Protein AF-A0A953YCZ2-F1 (afdb_monomer)

Solvent-accessible surface area (backbone atoms only — not comparable to full-atom values): 7985 Å² total; per-residue (Å²): 141,80,84,88,80,95,77,84,86,88,83,88,76,92,75,89,77,90,73,93,75,92,75,88,74,80,72,78,83,75,74,78,73,77,71,73,74,69,68,59,63,61,57,46,38,33,50,51,10,48,51,51,43,42,73,76,44,34,79,34,24,12,60,51,89,88,40,80,68,26,74,29,91,86,38,66,21,43,59,59,45,41,76,76,47,52,42,79,74,45,46,61,46,35,56,77,38,32,69,86,82,53,92,90,50,72,76,43,85,46,53,70,71,54,36,52,20,37,38,52,28,46,55,72,50,104

Foldseek 3Di:
DDDDDDDDDDDDDDDDDDDDDDDDPPPPPPPPPPPPPPPPVLVVLLVLLLVLCCVQPQCFEQADLVDQAGPNNPHGHLLVVCVVAPLVNCLVCQQVWPPPDDPVRDTDHDDNSNSSSNSSNSVVSD

pLDDT: mean 77.59, std 20.48, range [34.69, 98.12]

Nearest PDB structures (foldseek):
  1gdv-assembly1_A  TM=6.353E-01  e=3.701E-02  Pyropia yezoensis
  6tsy-assembly4_D  TM=5.700E-01  e=2.604E-01  Thermosynechococcus vestitus BP-1

Structure (mmCIF, N/CA/C/O backbone):
data_AF-A0A953YCZ2-F1
#
_entry.id   AF-A0A953YCZ2-F1
#
loop_
_atom_site.group_PDB
_atom_site.id
_atom_site.type_symbol
_atom_site.label_atom_id
_atom_site.label_alt_id
_atom_site.label_comp_id
_atom_site.label_asym_id
_atom_site.label_entity_id
_atom_site.label_seq_id
_atom_site.pdbx_PDB_ins_code
_atom_site.Cartn_x
_atom_site.Cartn_y
_atom_site.Cartn_z
_atom_site.occupancy
_atom_site.B_iso_or_equiv
_atom_site.auth_seq_id
_atom_site.auth_comp_id
_atom_site.auth_asym_id
_atom_site.auth_atom_id
_atom_site.pdbx_PDB_model_num
ATOM 1 N N . MET A 1 1 ? 44.183 10.246 33.314 1.00 40.41 1 MET A N 1
ATOM 2 C CA . MET A 1 1 ? 43.101 11.114 32.799 1.00 40.41 1 MET A CA 1
ATOM 3 C C . MET A 1 1 ? 41.923 10.183 32.551 1.00 40.41 1 MET A C 1
ATOM 5 O O . MET A 1 1 ? 42.095 9.281 31.756 1.00 40.41 1 MET A O 1
ATOM 9 N N . THR A 1 2 ? 40.810 10.182 33.272 1.00 45.72 2 THR A N 1
ATOM 10 C CA . THR A 1 2 ? 40.135 11.203 34.078 1.00 45.72 2 THR A CA 1
ATOM 11 C C . THR A 1 2 ? 39.187 10.506 35.072 1.00 45.72 2 THR A C 1
ATOM 13 O O . THR A 1 2 ? 38.561 9.510 34.741 1.00 45.72 2 THR A O 1
ATOM 16 N N . HIS A 1 3 ? 39.120 11.081 36.279 1.00 42.38 3 HIS A N 1
ATOM 17 C CA . HIS A 1 3 ? 37.976 11.174 37.201 1.00 42.38 3 HIS A CA 1
ATOM 18 C C . HIS A 1 3 ? 37.274 9.883 37.677 1.00 42.38 3 HIS A C 1
ATOM 20 O O . HIS A 1 3 ? 36.503 9.257 36.967 1.00 42.38 3 HIS A O 1
ATOM 26 N N . ALA A 1 4 ? 37.596 9.399 38.882 1.00 49.78 4 ALA A N 1
ATOM 27 C CA . ALA A 1 4 ? 37.142 9.885 40.204 1.00 49.78 4 ALA A CA 1
ATOM 28 C C . ALA A 1 4 ? 35.791 9.248 40.603 1.00 49.78 4 ALA A C 1
ATOM 30 O O . ALA A 1 4 ? 34.743 9.639 40.116 1.00 49.78 4 ALA A O 1
ATOM 31 N N . ASN A 1 5 ? 35.778 8.112 41.304 1.00 41.62 5 ASN A N 1
ATOM 32 C CA . ASN A 1 5 ? 36.097 7.877 42.725 1.00 41.62 5 ASN A CA 1
ATOM 33 C C . ASN A 1 5 ? 34.822 7.867 43.591 1.00 41.62 5 ASN A C 1
ATOM 35 O O . ASN A 1 5 ? 34.390 8.874 44.141 1.00 41.62 5 ASN A O 1
ATOM 39 N N . ARG A 1 6 ? 34.265 6.654 43.708 1.00 52.41 6 ARG A N 1
ATOM 40 C CA . ARG A 1 6 ? 33.360 6.206 44.769 1.00 52.41 6 ARG A CA 1
ATOM 41 C C . ARG A 1 6 ? 34.028 6.386 46.134 1.00 52.41 6 ARG A C 1
ATOM 43 O O . ARG A 1 6 ? 34.879 5.582 46.496 1.00 52.41 6 ARG A O 1
ATOM 50 N N . LYS A 1 7 ? 33.573 7.358 46.915 1.00 47.03 7 LYS A N 1
ATOM 51 C CA . LYS A 1 7 ? 33.518 7.343 48.388 1.00 47.03 7 LYS A CA 1
ATOM 52 C C . LYS A 1 7 ? 32.319 8.241 48.737 1.00 47.03 7 LYS A C 1
ATOM 54 O O . LYS A 1 7 ? 32.116 9.240 48.067 1.00 47.03 7 LYS A O 1
ATOM 59 N N . ILE A 1 8 ? 31.455 7.971 49.703 1.00 52.66 8 ILE A N 1
ATOM 60 C CA . ILE A 1 8 ? 31.725 7.605 51.089 1.00 52.66 8 ILE A CA 1
ATOM 61 C C . ILE A 1 8 ? 30.469 6.880 51.603 1.00 52.66 8 ILE A C 1
ATOM 63 O O . ILE A 1 8 ? 29.371 7.430 51.564 1.00 52.66 8 ILE A O 1
ATOM 67 N N . TRP A 1 9 ? 30.637 5.644 52.071 1.00 38.38 9 TRP A N 1
ATOM 68 C CA . TRP A 1 9 ? 29.676 4.962 52.936 1.00 38.38 9 TRP A CA 1
ATOM 69 C C . TRP A 1 9 ? 29.985 5.332 54.395 1.00 38.38 9 TRP A C 1
ATOM 71 O O . TRP A 1 9 ? 31.147 5.545 54.743 1.00 38.38 9 TRP A O 1
ATOM 81 N N . ASN A 1 10 ? 28.929 5.327 55.211 1.00 34.69 10 ASN A N 1
ATOM 82 C CA . ASN A 1 10 ? 28.853 5.427 56.673 1.00 34.69 10 ASN A CA 1
ATOM 83 C C . ASN A 1 10 ? 28.776 6.805 57.340 1.00 34.69 10 ASN A C 1
ATOM 85 O O . ASN A 1 10 ? 29.774 7.484 57.560 1.00 34.69 10 ASN A O 1
ATOM 89 N N . GLY A 1 11 ? 27.593 7.056 57.915 1.00 37.00 11 GLY A N 1
ATOM 90 C CA . GLY A 1 11 ? 27.533 7.262 59.358 1.00 37.00 11 GLY A CA 1
ATOM 91 C C . GLY A 1 11 ? 26.410 8.165 59.864 1.00 37.00 11 GLY A C 1
ATOM 92 O O . GLY A 1 11 ? 26.430 9.358 59.598 1.00 37.00 11 GLY A O 1
ATOM 93 N N . ARG A 1 12 ? 25.609 7.595 60.782 1.00 47.19 12 ARG A N 1
ATOM 94 C CA . ARG A 1 12 ? 24.914 8.263 61.908 1.00 47.19 12 ARG A CA 1
ATOM 95 C C . ARG A 1 12 ? 23.606 8.978 61.522 1.00 47.19 12 ARG A C 1
ATOM 97 O O . ARG A 1 12 ? 23.575 9.780 60.612 1.00 47.19 12 ARG A O 1
ATOM 104 N N . GLY A 1 13 ? 22.480 8.779 62.195 1.00 40.53 13 GLY A N 1
ATOM 105 C CA . GLY A 1 13 ? 22.178 7.997 63.381 1.00 40.53 13 GLY A CA 1
ATOM 106 C C . GLY A 1 13 ? 20.662 7.864 63.505 1.00 40.53 13 GLY A C 1
ATOM 107 O O . GLY A 1 13 ? 19.911 8.763 63.132 1.00 40.53 13 GLY A O 1
ATOM 108 N N . SER A 1 14 ? 20.232 6.714 64.011 1.00 47.16 14 SER A N 1
ATOM 109 C CA . SER A 1 14 ? 18.859 6.488 64.436 1.00 47.16 14 SER A CA 1
ATOM 110 C C . SER A 1 14 ? 18.584 7.346 65.670 1.00 47.16 14 SER A C 1
ATOM 112 O O . SER A 1 14 ? 19.269 7.213 66.683 1.00 47.16 14 SER A O 1
ATOM 114 N N . ALA A 1 15 ? 17.593 8.227 65.585 1.00 52.09 15 ALA A N 1
ATOM 115 C CA . ALA A 1 15 ? 16.950 8.817 66.748 1.00 52.09 15 ALA A CA 1
ATOM 116 C C . ALA A 1 15 ? 15.445 8.766 66.507 1.00 52.09 15 ALA A C 1
ATOM 118 O O . ALA A 1 15 ? 14.851 9.639 65.876 1.00 52.09 15 ALA A O 1
ATOM 119 N N . MET A 1 16 ? 14.849 7.681 66.989 1.00 51.81 16 MET A N 1
ATOM 120 C CA . MET A 1 16 ? 13.411 7.499 67.055 1.00 51.81 16 MET A CA 1
ATOM 121 C C . MET A 1 16 ? 12.846 8.532 68.028 1.00 51.81 16 MET A C 1
ATOM 123 O O . MET A 1 16 ? 13.089 8.461 69.231 1.00 51.81 16 MET A O 1
ATOM 127 N N . LYS A 1 17 ? 12.103 9.510 67.512 1.00 41.53 17 LYS A N 1
ATOM 128 C CA . LYS A 1 17 ? 11.210 10.332 68.325 1.00 41.53 17 LYS A CA 1
ATOM 129 C C . LYS A 1 17 ? 9.794 9.837 68.087 1.00 41.53 17 LYS A C 1
ATOM 131 O O . LYS A 1 17 ? 9.193 10.118 67.056 1.00 41.53 17 LYS A O 1
ATOM 136 N N . ALA A 1 18 ? 9.304 9.063 69.048 1.00 48.12 18 ALA A N 1
ATOM 137 C CA . ALA A 1 18 ? 7.894 8.759 69.188 1.00 48.12 18 ALA A CA 1
ATOM 138 C C . ALA A 1 18 ? 7.144 10.064 69.490 1.00 48.12 18 ALA A C 1
ATOM 140 O O . ALA A 1 18 ? 7.382 10.706 70.512 1.00 48.12 18 ALA A O 1
ATOM 141 N N . GLY A 1 19 ? 6.259 10.455 68.581 1.00 38.91 19 GLY A N 1
ATOM 142 C CA . GLY A 1 19 ? 5.292 11.525 68.766 1.00 38.91 19 GLY A CA 1
ATOM 143 C C . GLY A 1 19 ? 4.018 11.124 68.041 1.00 38.91 19 GLY A C 1
ATOM 144 O O . GLY A 1 19 ? 3.936 11.246 66.824 1.00 38.91 19 GLY A O 1
ATOM 145 N N . LEU A 1 20 ? 3.055 10.582 68.786 1.00 50.91 20 LEU A N 1
ATOM 146 C CA . LEU A 1 20 ? 1.696 10.374 68.302 1.00 50.91 20 LEU A CA 1
ATOM 147 C C . LEU A 1 20 ? 1.027 11.736 68.104 1.00 50.91 20 LEU A C 1
ATOM 149 O O . LEU A 1 20 ? 0.773 12.428 69.084 1.00 50.91 20 LEU A O 1
ATOM 153 N N . LEU A 1 21 ? 0.663 12.071 66.869 1.00 52.38 21 LEU A N 1
ATOM 154 C CA . LEU A 1 21 ? -0.568 12.806 66.590 1.00 52.38 21 LEU A CA 1
ATOM 155 C C . LEU A 1 21 ? -1.054 12.414 65.194 1.00 52.38 21 LEU A C 1
ATOM 157 O O . LEU A 1 21 ? -0.408 12.684 64.184 1.00 52.38 21 LEU A O 1
ATOM 161 N N . ALA A 1 22 ? -2.177 11.705 65.166 1.00 51.69 22 ALA A N 1
ATOM 162 C CA . ALA A 1 22 ? -2.861 11.316 63.951 1.00 51.69 22 ALA A CA 1
ATOM 163 C C . ALA A 1 22 ? -3.419 12.558 63.243 1.00 51.69 22 ALA A C 1
ATOM 165 O O . ALA A 1 22 ? -4.232 13.284 63.811 1.00 51.69 22 ALA A O 1
ATOM 166 N N . LEU A 1 23 ? -3.048 12.747 61.979 1.00 53.94 23 LEU A N 1
ATOM 167 C CA . LEU A 1 23 ? -3.934 13.358 61.000 1.00 53.94 23 LEU A CA 1
ATOM 168 C C . LEU A 1 23 ? -3.942 12.442 59.781 1.00 53.94 23 LEU A C 1
ATOM 170 O O . LEU A 1 23 ? -2.999 12.402 58.994 1.00 53.94 23 LEU A O 1
ATOM 174 N N . ALA A 1 24 ? -5.000 11.641 59.695 1.00 56.84 24 ALA A N 1
ATOM 175 C CA . ALA A 1 24 ? -5.314 10.824 58.541 1.00 56.84 24 ALA A CA 1
ATOM 176 C C . ALA A 1 24 ? -5.630 11.744 57.354 1.00 56.84 24 ALA A C 1
ATOM 178 O O . ALA A 1 24 ? -6.773 12.140 57.147 1.00 56.84 24 ALA A O 1
ATOM 179 N N . LEU A 1 25 ? -4.612 12.090 56.569 1.00 57.81 25 LEU A N 1
ATOM 180 C CA . LEU A 1 25 ? -4.818 12.463 55.179 1.00 57.81 25 LEU A CA 1
ATOM 181 C C . LEU A 1 25 ? -4.840 11.158 54.393 1.00 57.81 25 LEU A C 1
ATOM 183 O O . LEU A 1 25 ? -3.805 10.627 54.002 1.00 57.81 25 LEU A O 1
ATOM 187 N N . VAL A 1 26 ? -6.049 10.624 54.213 1.00 60.75 26 VAL A N 1
ATOM 188 C CA . VAL A 1 26 ? -6.345 9.696 53.123 1.00 60.75 26 VAL A CA 1
ATOM 189 C C . VAL A 1 26 ? -6.052 10.469 51.842 1.00 60.75 26 VAL A C 1
ATOM 191 O O . VAL A 1 26 ? -6.900 11.186 51.317 1.00 60.75 26 VAL A O 1
ATOM 194 N N . THR A 1 27 ? -4.811 10.396 51.371 1.00 59.22 27 THR A N 1
ATOM 195 C CA . THR A 1 27 ? -4.494 10.755 49.998 1.00 59.22 27 THR A CA 1
ATOM 196 C C . THR A 1 27 ? -5.210 9.719 49.152 1.00 59.22 27 THR A C 1
ATOM 198 O O . THR A 1 27 ? -4.826 8.551 49.129 1.00 59.22 27 THR A O 1
ATOM 201 N N . CYS A 1 28 ? -6.316 10.132 48.542 1.00 52.25 28 CYS A N 1
ATOM 202 C CA . CYS A 1 28 ? -6.960 9.393 47.475 1.00 52.25 28 CYS A CA 1
ATOM 203 C C . CYS A 1 28 ? -5.889 9.108 46.417 1.00 52.25 28 CYS A C 1
ATOM 205 O O . CYS A 1 28 ? -5.517 9.996 45.653 1.00 52.25 28 CYS A O 1
ATOM 207 N N . ALA A 1 29 ? -5.350 7.892 46.421 1.00 57.66 29 ALA A N 1
ATOM 208 C CA . ALA A 1 29 ? -4.488 7.389 45.368 1.00 57.66 29 ALA A CA 1
ATOM 209 C C . ALA A 1 29 ? -5.362 7.047 44.151 1.00 57.66 29 ALA A C 1
ATOM 211 O O . ALA A 1 29 ? -5.478 5.895 43.755 1.00 57.66 29 ALA A O 1
ATOM 212 N N . CYS A 1 30 ? -6.001 8.063 43.571 1.00 43.09 30 CYS A N 1
ATOM 213 C CA . CYS A 1 30 ? -6.295 8.079 42.146 1.00 43.09 30 CYS A CA 1
ATOM 214 C C . CYS A 1 30 ? -5.092 8.732 41.461 1.00 43.09 30 CYS A C 1
ATOM 216 O O . CYS A 1 30 ? -5.200 9.796 40.861 1.00 43.09 30 CYS A O 1
ATOM 218 N N . GLU A 1 31 ? -3.918 8.111 41.582 1.00 47.78 31 GLU A N 1
ATOM 219 C CA . GLU A 1 31 ? -2.878 8.306 40.580 1.00 47.78 31 GLU A CA 1
ATOM 220 C C . GLU A 1 31 ? -3.359 7.524 39.359 1.00 47.78 31 GLU A C 1
ATOM 222 O O . GLU A 1 31 ? -3.030 6.357 39.152 1.00 47.78 31 GLU A O 1
ATOM 227 N N . SER A 1 32 ? -4.237 8.157 38.582 1.00 47.94 32 SER A N 1
ATOM 228 C CA . SER A 1 32 ? -4.471 7.792 37.195 1.00 47.94 32 SER A CA 1
ATOM 229 C C . SER A 1 32 ? -3.158 8.033 36.465 1.00 47.94 32 SER A C 1
ATOM 231 O O . SER A 1 32 ? -2.906 9.084 35.876 1.00 47.94 32 SER A O 1
ATOM 233 N N . ARG A 1 33 ? -2.258 7.057 36.573 1.00 55.78 33 ARG A N 1
ATOM 234 C CA . ARG A 1 33 ? -1.144 6.926 35.659 1.00 55.78 33 ARG A CA 1
ATOM 235 C C . ARG A 1 33 ? -1.778 6.529 34.333 1.00 55.78 33 ARG A C 1
ATOM 237 O O . ARG A 1 33 ? -1.934 5.350 34.034 1.00 55.78 33 ARG A O 1
ATOM 244 N N . GLU A 1 34 ? -2.192 7.533 33.565 1.00 56.34 34 GLU A N 1
ATOM 245 C CA . GLU A 1 34 ? -2.311 7.414 32.119 1.00 56.34 34 GLU A CA 1
ATOM 246 C C . GLU A 1 34 ? -0.901 7.085 31.609 1.00 56.34 34 GLU A C 1
ATOM 248 O O . GLU A 1 34 ? -0.108 7.943 31.223 1.00 56.34 34 GLU A O 1
ATOM 253 N N . GLU A 1 35 ? -0.540 5.804 31.684 1.00 49.28 35 GLU A N 1
ATOM 254 C CA . GLU A 1 35 ? 0.450 5.230 30.796 1.00 49.28 35 GLU A CA 1
ATOM 255 C C . GLU A 1 35 ? -0.111 5.423 29.397 1.00 49.28 35 GLU A C 1
ATOM 257 O O . GLU A 1 35 ? -0.997 4.693 28.950 1.00 49.28 35 GLU A O 1
ATOM 262 N N . ALA A 1 36 ? 0.370 6.484 28.748 1.00 52.12 36 ALA A N 1
ATOM 263 C CA . ALA A 1 36 ? 0.276 6.668 27.319 1.00 52.12 36 ALA A CA 1
ATOM 264 C C . ALA A 1 36 ? 0.591 5.317 26.675 1.00 52.12 36 ALA A C 1
ATOM 266 O O . ALA A 1 36 ? 1.736 4.860 26.704 1.00 52.12 36 ALA A O 1
ATOM 267 N N . ARG A 1 37 ? -0.444 4.644 26.159 1.00 55.81 37 ARG A N 1
ATOM 268 C CA . ARG A 1 37 ? -0.254 3.522 25.251 1.00 55.81 37 ARG A CA 1
ATOM 269 C C . ARG A 1 37 ? 0.557 4.106 24.105 1.00 55.81 37 ARG A C 1
ATOM 271 O O . ARG A 1 37 ? 0.041 4.918 23.342 1.00 55.81 37 ARG A O 1
ATOM 278 N N . ALA A 1 38 ? 1.848 3.784 24.060 1.00 57.47 38 ALA A N 1
ATOM 279 C CA . AL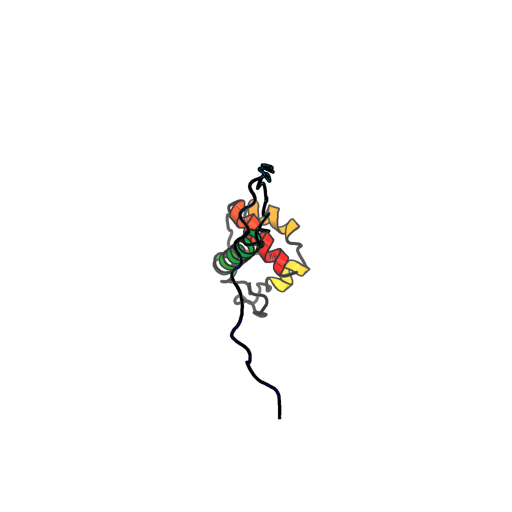A A 1 38 ? 2.605 3.925 22.831 1.00 57.47 38 ALA A CA 1
ATOM 280 C C . ALA A 1 38 ? 1.759 3.243 21.754 1.00 57.47 38 ALA A C 1
ATOM 282 O O . ALA A 1 38 ? 1.254 2.156 22.021 1.00 57.47 38 ALA A O 1
ATOM 283 N N . ASP A 1 39 ? 1.534 3.929 20.637 1.00 65.88 39 ASP A N 1
ATOM 284 C CA . ASP A 1 39 ? 0.652 3.553 19.527 1.00 65.88 39 ASP A CA 1
ATOM 285 C C . ASP A 1 39 ? 1.061 2.208 18.878 1.00 65.88 39 ASP A C 1
ATOM 287 O O . ASP A 1 39 ? 1.597 2.113 17.772 1.00 65.88 39 ASP A O 1
ATOM 291 N N . ASP A 1 40 ? 0.869 1.131 19.633 1.00 67.88 40 ASP A N 1
ATOM 292 C CA . ASP A 1 40 ? 1.127 -0.254 19.268 1.00 67.88 40 ASP A CA 1
ATOM 293 C C . ASP A 1 40 ? 0.091 -0.748 18.255 1.00 67.88 40 ASP A C 1
ATOM 295 O O . ASP A 1 40 ? 0.399 -1.596 17.419 1.00 67.88 40 ASP A O 1
ATOM 299 N N . GLY A 1 41 ? -1.108 -0.163 18.287 1.00 75.81 41 GLY A N 1
ATOM 300 C CA . GLY A 1 41 ? -2.159 -0.329 17.295 1.00 75.81 41 GLY A CA 1
ATOM 301 C C . GLY A 1 41 ? -1.705 0.135 15.915 1.00 75.81 41 GLY A C 1
ATOM 302 O O . GLY A 1 41 ? -1.662 -0.681 14.998 1.00 75.81 41 GLY A O 1
ATOM 303 N N . GLY A 1 42 ? -1.282 1.395 15.765 1.00 82.81 42 GLY A N 1
ATOM 304 C CA . GLY A 1 42 ? -0.845 1.934 14.472 1.00 82.81 42 GLY A CA 1
ATOM 305 C C . GLY A 1 42 ? 0.323 1.157 13.860 1.00 82.81 42 GLY A C 1
ATOM 306 O O . GLY A 1 42 ? 0.310 0.825 12.674 1.00 82.81 42 GLY A O 1
ATOM 307 N N . THR A 1 43 ? 1.312 0.780 14.675 1.00 89.88 43 THR A N 1
ATOM 308 C CA . THR A 1 43 ? 2.454 -0.029 14.205 1.00 89.88 43 THR A CA 1
ATOM 309 C C . THR A 1 43 ? 2.065 -1.459 13.818 1.00 89.88 43 THR A C 1
ATOM 311 O O . THR A 1 43 ? 2.612 -1.997 12.849 1.00 89.88 43 THR A O 1
ATOM 314 N N . ARG A 1 44 ? 1.104 -2.075 14.519 1.00 9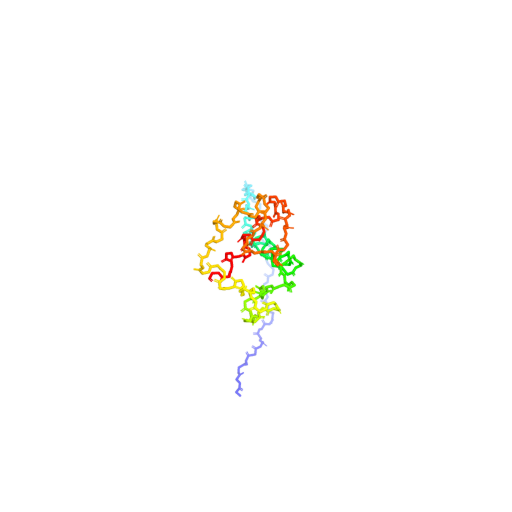1.69 44 ARG A N 1
ATOM 315 C CA . ARG A 1 44 ? 0.569 -3.397 14.169 1.00 91.69 44 ARG A CA 1
ATOM 316 C C . ARG A 1 44 ? -0.219 -3.360 12.867 1.00 91.69 44 ARG A C 1
ATOM 318 O O . ARG A 1 44 ? 0.037 -4.206 12.014 1.00 91.69 44 ARG A O 1
ATOM 325 N N . GLU A 1 45 ? -1.121 -2.397 12.696 1.00 93.81 45 GLU A N 1
ATOM 326 C CA . GLU A 1 45 ? -1.925 -2.280 11.473 1.00 93.81 45 GLU A CA 1
ATOM 327 C C . GLU A 1 45 ? -1.046 -1.976 10.255 1.00 93.81 45 GLU A C 1
ATOM 329 O O . GLU A 1 45 ? -1.213 -2.597 9.206 1.00 93.81 45 GLU A O 1
ATOM 334 N N . LEU A 1 46 ? -0.024 -1.126 10.408 1.00 96.19 46 LEU A N 1
ATOM 335 C CA . LEU A 1 46 ? 0.970 -0.879 9.360 1.00 96.19 46 LEU A CA 1
ATOM 336 C C . LEU A 1 46 ? 1.735 -2.154 8.976 1.00 96.19 46 LEU A C 1
ATOM 338 O O . LEU A 1 46 ? 1.928 -2.438 7.792 1.00 96.19 46 LEU A O 1
ATOM 342 N N . GLY A 1 47 ? 2.160 -2.946 9.965 1.00 97.12 47 GLY A N 1
ATOM 343 C CA . GLY A 1 47 ? 2.829 -4.226 9.729 1.00 97.12 47 GLY A CA 1
ATOM 344 C C . GLY A 1 47 ? 1.923 -5.249 9.039 1.00 97.12 47 GLY A C 1
ATOM 345 O O . GLY A 1 47 ? 2.349 -5.900 8.082 1.00 97.12 47 GLY A O 1
ATOM 346 N N . ALA A 1 48 ? 0.671 -5.356 9.485 1.00 97.81 48 ALA A N 1
ATOM 347 C CA . ALA A 1 48 ? -0.330 -6.247 8.908 1.00 97.81 48 ALA A CA 1
ATOM 348 C C . ALA A 1 48 ? -0.663 -5.858 7.460 1.00 97.81 48 ALA A C 1
ATOM 350 O O . ALA A 1 48 ? -0.647 -6.719 6.581 1.00 97.81 48 ALA A O 1
ATOM 351 N N . GLY A 1 49 ? -0.860 -4.566 7.185 1.00 97.69 49 GLY A N 1
ATOM 352 C CA . GLY A 1 49 ? -1.083 -4.042 5.838 1.00 97.69 49 GLY A CA 1
ATOM 353 C C . GLY A 1 49 ? 0.085 -4.312 4.896 1.00 97.69 49 GLY A C 1
ATOM 354 O O . GLY A 1 49 ? -0.118 -4.767 3.771 1.00 97.69 49 GLY A O 1
ATOM 355 N N . ARG A 1 50 ? 1.326 -4.135 5.369 1.00 98.00 50 ARG A N 1
ATOM 356 C CA . ARG A 1 50 ? 2.527 -4.471 4.590 1.00 98.00 50 ARG A CA 1
ATOM 357 C C . ARG A 1 50 ? 2.598 -5.955 4.248 1.00 98.00 50 ARG A C 1
ATOM 359 O O . ARG A 1 50 ? 2.945 -6.312 3.123 1.00 98.00 50 ARG A O 1
ATOM 366 N N . MET A 1 51 ? 2.316 -6.828 5.215 1.00 98.12 51 MET A N 1
ATOM 367 C CA . MET A 1 51 ? 2.315 -8.275 4.990 1.00 98.12 51 MET A CA 1
ATOM 368 C C . MET A 1 51 ? 1.248 -8.681 3.978 1.00 98.12 51 MET A C 1
ATOM 370 O O . MET A 1 51 ? 1.562 -9.392 3.025 1.00 98.12 51 MET A O 1
ATOM 374 N N . LEU A 1 52 ? 0.032 -8.168 4.144 1.00 97.44 52 LEU A N 1
ATOM 375 C CA . LEU A 1 52 ? -1.077 -8.417 3.235 1.00 97.44 52 LEU A CA 1
ATOM 376 C C . LEU A 1 52 ? -0.753 -7.954 1.807 1.00 97.44 52 LEU A C 1
ATOM 378 O O . LEU A 1 52 ? -0.932 -8.712 0.858 1.00 97.44 52 LEU A O 1
ATOM 382 N N . ALA A 1 53 ? -0.188 -6.754 1.646 1.00 96.62 53 ALA A N 1
ATOM 383 C CA . ALA A 1 53 ? 0.238 -6.244 0.344 1.00 96.62 53 ALA A CA 1
ATOM 384 C C . ALA A 1 53 ? 1.307 -7.134 -0.311 1.00 96.62 53 ALA A C 1
ATOM 386 O O . ALA A 1 53 ? 1.244 -7.403 -1.509 1.00 96.62 53 ALA A O 1
ATOM 387 N N . ARG A 1 54 ? 2.279 -7.640 0.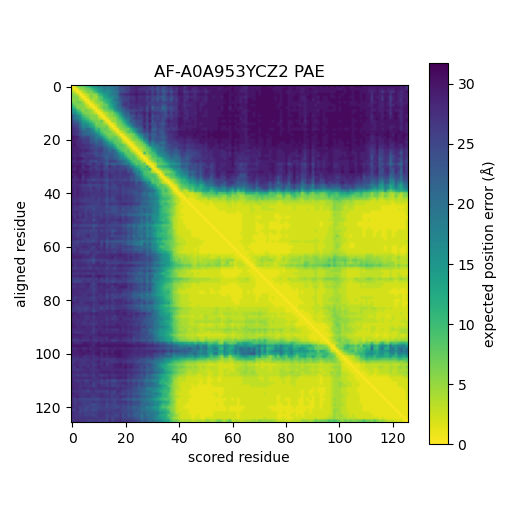457 1.00 97.25 54 ARG A N 1
ATOM 388 C CA . ARG A 1 54 ? 3.293 -8.575 -0.059 1.00 97.25 54 ARG A CA 1
ATOM 389 C C . ARG A 1 54 ? 2.681 -9.894 -0.512 1.00 97.25 54 ARG A C 1
ATOM 391 O O . ARG A 1 54 ? 3.044 -10.386 -1.574 1.00 97.25 54 ARG A O 1
ATOM 398 N N . GLU A 1 55 ? 1.772 -10.449 0.280 1.00 96.56 55 GLU A N 1
ATOM 399 C CA . GLU A 1 55 ? 1.128 -11.730 -0.005 1.00 96.56 55 GLU A CA 1
ATOM 400 C C . GLU A 1 55 ? 0.221 -11.651 -1.235 1.00 96.56 55 GLU A C 1
ATOM 402 O O . GLU A 1 55 ? 0.257 -12.531 -2.092 1.00 96.56 55 GLU A O 1
ATOM 407 N N . ARG A 1 56 ? -0.576 -10.586 -1.333 1.00 93.94 56 ARG A N 1
ATOM 408 C CA . ARG A 1 56 ? -1.618 -10.462 -2.355 1.00 93.94 56 ARG A CA 1
ATOM 409 C C . ARG A 1 56 ? -1.120 -9.766 -3.616 1.00 93.94 56 ARG A C 1
ATOM 411 O O . ARG A 1 56 ? -1.457 -10.187 -4.713 1.00 93.94 56 ARG A O 1
ATOM 418 N N . CYS A 1 57 ? -0.266 -8.755 -3.482 1.00 94.25 57 CYS A N 1
ATOM 419 C CA . CYS A 1 57 ? 0.135 -7.888 -4.594 1.00 94.25 57 CYS A CA 1
ATOM 420 C C . CYS A 1 57 ? 1.609 -8.071 -5.001 1.00 94.25 57 CYS A C 1
ATOM 422 O O . CYS A 1 57 ? 1.997 -7.713 -6.117 1.00 94.25 57 CYS A O 1
ATOM 424 N N . GLY A 1 58 ? 2.437 -8.648 -4.123 1.00 95.44 58 GLY A N 1
ATOM 425 C CA . GLY A 1 58 ? 3.892 -8.746 -4.289 1.00 95.44 58 GLY A CA 1
ATOM 426 C C . GLY A 1 58 ? 4.368 -9.694 -5.388 1.00 95.44 58 GLY A C 1
ATOM 427 O O . GLY A 1 58 ? 5.529 -9.626 -5.781 1.00 95.44 58 GLY A O 1
ATOM 428 N N . ALA A 1 59 ? 3.489 -10.542 -5.930 1.00 93.94 59 ALA A N 1
ATOM 429 C CA . ALA A 1 59 ? 3.804 -11.345 -7.113 1.00 93.94 59 ALA A CA 1
ATOM 430 C C . ALA A 1 59 ? 4.049 -10.474 -8.358 1.00 93.94 59 ALA A C 1
ATOM 432 O O . ALA A 1 59 ? 4.810 -10.867 -9.242 1.00 93.94 59 ALA A O 1
ATOM 433 N N . CYS A 1 60 ? 3.432 -9.288 -8.410 1.00 94.50 60 CYS A N 1
ATOM 434 C CA . CYS A 1 60 ? 3.528 -8.378 -9.546 1.00 94.50 60 CYS A CA 1
ATOM 435 C C . CYS A 1 60 ? 4.190 -7.053 -9.176 1.00 94.50 60 CYS A C 1
ATOM 437 O O . CYS A 1 60 ? 5.024 -6.572 -9.939 1.00 94.50 60 CYS A O 1
ATOM 439 N N . HIS A 1 61 ? 3.860 -6.473 -8.023 1.00 95.44 61 HIS A N 1
ATOM 440 C CA . HIS A 1 61 ? 4.305 -5.138 -7.632 1.00 95.44 61 HIS A CA 1
ATOM 441 C C . HIS A 1 61 ? 5.505 -5.169 -6.688 1.00 95.44 61 HIS A C 1
ATOM 443 O O . HIS A 1 61 ? 5.594 -6.003 -5.787 1.00 95.44 61 HIS A O 1
ATOM 449 N N . ALA A 1 62 ? 6.397 -4.188 -6.826 1.00 98.00 62 ALA A N 1
ATOM 450 C CA . ALA A 1 62 ? 7.321 -3.846 -5.757 1.00 98.00 62 ALA A CA 1
ATOM 451 C C . ALA A 1 62 ? 6.564 -3.134 -4.628 1.00 98.00 62 ALA A C 1
ATOM 453 O O . ALA A 1 62 ? 6.165 -1.977 -4.761 1.00 98.00 62 ALA A O 1
ATOM 454 N N . VAL A 1 63 ? 6.338 -3.862 -3.536 1.00 97.56 63 VAL A N 1
ATOM 455 C CA . VAL A 1 63 ? 5.529 -3.399 -2.398 1.00 97.56 63 VAL A CA 1
ATOM 456 C C . VAL A 1 63 ? 6.348 -2.530 -1.447 1.00 97.56 63 VAL A C 1
ATOM 458 O O . VAL A 1 63 ? 5.894 -1.483 -1.001 1.00 97.56 63 VAL A O 1
ATOM 461 N N . ASP A 1 64 ? 7.572 -2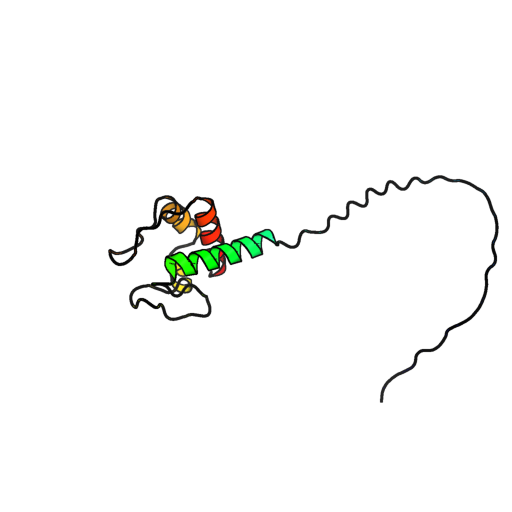.956 -1.145 1.00 94.12 64 ASP A N 1
ATOM 462 C CA . ASP A 1 64 ? 8.413 -2.306 -0.146 1.00 94.12 64 ASP A CA 1
ATOM 463 C C . ASP A 1 64 ? 9.076 -1.036 -0.679 1.00 94.12 64 ASP A C 1
ATOM 465 O O . ASP A 1 64 ? 9.580 -1.030 -1.799 1.00 94.12 64 ASP A O 1
ATOM 469 N N . LYS A 1 65 ? 9.181 0.002 0.162 1.00 88.88 65 LYS A N 1
ATOM 470 C CA . LYS A 1 65 ? 9.811 1.286 -0.190 1.00 88.88 65 LYS A CA 1
ATOM 471 C C . LYS A 1 65 ? 11.258 1.132 -0.666 1.00 88.88 65 LYS A C 1
ATOM 473 O O . LYS A 1 65 ? 11.726 1.907 -1.493 1.00 88.88 65 LYS A O 1
ATOM 478 N N . GLU A 1 66 ? 11.966 0.125 -0.160 1.00 89.88 66 GLU A N 1
ATOM 479 C CA . GLU A 1 66 ? 13.346 -0.177 -0.545 1.00 89.88 66 GLU A CA 1
ATOM 480 C C . GLU A 1 66 ? 13.449 -0.868 -1.915 1.00 89.88 66 GLU A C 1
ATOM 482 O O . GLU A 1 66 ? 14.522 -0.896 -2.518 1.00 89.88 66 GLU A O 1
ATOM 487 N N . THR A 1 67 ? 12.349 -1.435 -2.416 1.00 89.94 67 THR A N 1
ATOM 488 C CA . THR A 1 67 ? 12.310 -2.167 -3.683 1.00 89.94 67 THR A CA 1
ATOM 489 C C . THR A 1 67 ? 11.809 -1.243 -4.784 1.00 89.94 67 THR A C 1
ATOM 491 O O . THR A 1 67 ? 10.628 -0.931 -4.868 1.00 89.94 67 THR A O 1
ATOM 494 N N . ALA A 1 68 ? 12.713 -0.808 -5.660 1.00 88.19 68 ALA A N 1
ATOM 495 C CA . ALA A 1 68 ? 12.364 0.103 -6.752 1.00 88.19 68 ALA A CA 1
ATOM 496 C C . ALA A 1 68 ? 11.837 -0.606 -8.014 1.00 88.19 68 ALA A C 1
ATOM 498 O O . ALA A 1 68 ? 11.259 0.041 -8.881 1.00 88.19 68 ALA A O 1
ATOM 499 N N . VAL A 1 69 ? 12.068 -1.917 -8.155 1.00 95.44 69 VAL A N 1
ATOM 500 C CA . VAL A 1 69 ? 11.763 -2.668 -9.382 1.00 95.44 69 VAL A CA 1
ATOM 501 C C . VAL A 1 69 ? 10.724 -3.738 -9.094 1.00 95.44 69 VAL A C 1
ATOM 503 O O . VAL A 1 69 ? 10.962 -4.642 -8.295 1.00 95.44 69 VAL A O 1
ATOM 506 N N . SER A 1 70 ? 9.582 -3.637 -9.768 1.00 96.81 70 SER A N 1
ATOM 507 C CA . SER A 1 70 ? 8.511 -4.626 -9.687 1.00 96.81 70 SER A CA 1
ATOM 508 C C . SER A 1 70 ? 8.892 -5.951 -10.355 1.00 96.81 70 SER A C 1
ATOM 510 O O . SER A 1 70 ? 9.521 -5.933 -11.416 1.00 96.81 70 SER A O 1
ATOM 512 N N . PRO A 1 71 ? 8.470 -7.101 -9.794 1.00 95.44 71 PRO A N 1
ATOM 513 C CA . PRO A 1 71 ? 8.631 -8.405 -10.438 1.00 95.44 71 PRO A CA 1
ATOM 514 C C . PRO A 1 71 ? 7.976 -8.488 -11.821 1.00 95.44 71 PRO A C 1
ATOM 516 O O . PRO A 1 71 ? 8.540 -9.081 -12.740 1.00 95.44 71 PRO A O 1
ATOM 519 N N . HIS A 1 72 ? 6.802 -7.870 -11.987 1.00 94.00 72 HIS A N 1
ATOM 520 C CA . HIS A 1 72 ? 6.124 -7.774 -13.273 1.00 94.00 72 HIS A CA 1
ATOM 521 C C . HIS A 1 72 ? 6.447 -6.433 -13.941 1.00 94.00 72 HIS A C 1
ATOM 523 O O . HIS A 1 72 ? 6.144 -5.371 -13.403 1.00 94.00 72 HIS A O 1
ATOM 529 N N . GLY A 1 73 ? 7.026 -6.462 -15.145 1.00 92.69 73 GLY A N 1
ATOM 530 C CA . GLY A 1 73 ? 7.578 -5.263 -15.795 1.00 92.69 73 GLY A CA 1
ATOM 531 C C . GLY A 1 73 ? 6.568 -4.159 -16.142 1.00 92.69 73 GLY A C 1
ATOM 532 O O . GLY A 1 73 ? 6.975 -3.022 -16.357 1.00 92.69 73 GLY A O 1
ATOM 533 N N . LYS A 1 74 ? 5.264 -4.469 -16.192 1.00 90.12 74 LYS A N 1
ATOM 534 C CA . LYS A 1 74 ? 4.194 -3.468 -16.378 1.00 90.12 74 LYS A CA 1
ATOM 535 C C . LYS A 1 74 ? 3.582 -2.971 -15.065 1.00 90.12 74 LYS A C 1
ATOM 537 O O . LYS A 1 74 ? 2.830 -2.005 -15.085 1.00 90.12 74 LYS A O 1
ATOM 542 N N . ALA A 1 75 ? 3.858 -3.641 -13.947 1.00 92.62 75 ALA A N 1
ATOM 543 C CA . ALA A 1 75 ? 3.288 -3.286 -12.658 1.00 92.62 75 ALA A CA 1
ATOM 544 C C . ALA A 1 75 ? 4.147 -2.182 -12.017 1.00 92.62 75 ALA A C 1
ATOM 546 O O . ALA A 1 75 ? 5.330 -2.409 -11.764 1.00 92.62 75 ALA A O 1
ATOM 547 N N . PRO A 1 76 ? 3.620 -0.982 -11.740 1.00 93.12 76 PRO A N 1
ATOM 548 C CA . PRO A 1 76 ? 4.398 0.055 -11.068 1.00 93.12 76 PRO A CA 1
ATOM 549 C C . PRO A 1 76 ? 4.689 -0.321 -9.600 1.00 93.12 76 PRO A C 1
ATOM 551 O O . PRO A 1 76 ? 3.871 -1.002 -8.973 1.00 93.12 76 PRO A O 1
ATOM 554 N N . PRO A 1 77 ? 5.820 0.116 -9.017 1.00 96.56 77 PRO A N 1
ATOM 555 C CA . PRO A 1 77 ? 6.050 0.014 -7.577 1.00 96.56 77 PRO A CA 1
ATOM 556 C C . PRO A 1 77 ? 4.969 0.758 -6.789 1.00 96.56 77 PRO A C 1
ATOM 558 O O . PRO A 1 77 ? 4.494 1.804 -7.232 1.00 96.56 77 PRO A O 1
ATOM 561 N N . PHE A 1 78 ? 4.622 0.284 -5.593 1.00 95.81 78 PHE A N 1
ATOM 562 C CA . PHE A 1 78 ? 3.606 0.928 -4.749 1.00 95.81 78 PHE A CA 1
ATOM 563 C C . PHE A 1 78 ? 3.952 2.386 -4.430 1.00 95.81 78 PHE A C 1
ATOM 565 O O . PHE A 1 78 ? 3.075 3.244 -4.472 1.00 95.81 78 PHE A O 1
ATOM 572 N N . ALA A 1 79 ? 5.237 2.686 -4.221 1.00 94.88 79 ALA A N 1
ATOM 573 C CA . ALA A 1 79 ? 5.722 4.051 -4.024 1.00 94.88 79 ALA A CA 1
ATOM 574 C C . ALA A 1 79 ? 5.425 4.991 -5.213 1.00 94.88 79 ALA A C 1
ATOM 576 O O . ALA A 1 79 ? 5.355 6.200 -5.027 1.00 94.88 79 ALA A O 1
ATOM 577 N N . GLU A 1 80 ? 5.242 4.467 -6.429 1.00 93.44 80 GLU A N 1
ATOM 578 C CA . GLU A 1 80 ? 4.816 5.255 -7.595 1.00 93.44 80 GLU A CA 1
ATOM 579 C C . GLU A 1 80 ? 3.291 5.279 -7.768 1.00 93.44 80 GLU A C 1
ATOM 581 O O . GLU A 1 80 ? 2.754 6.237 -8.327 1.00 93.44 80 GLU A O 1
ATOM 586 N N . ILE A 1 81 ? 2.582 4.254 -7.282 1.00 92.12 81 ILE A N 1
ATOM 587 C CA . ILE A 1 81 ? 1.113 4.209 -7.286 1.00 92.12 81 ILE A CA 1
ATOM 588 C C . ILE A 1 81 ? 0.557 5.322 -6.400 1.00 92.12 81 ILE A C 1
ATOM 590 O O . ILE A 1 81 ? -0.257 6.113 -6.868 1.00 92.12 81 ILE A O 1
ATOM 594 N N . VAL A 1 82 ? 1.035 5.434 -5.157 1.00 93.25 82 VAL A N 1
ATOM 595 C CA . VAL A 1 82 ? 0.495 6.389 -4.166 1.00 93.25 82 VAL A CA 1
ATOM 596 C C . VAL A 1 82 ? 0.713 7.857 -4.549 1.00 93.25 82 VAL A C 1
ATOM 598 O O . VAL A 1 82 ? -0.035 8.727 -4.123 1.00 93.25 82 VAL A O 1
ATOM 601 N N . LYS A 1 83 ? 1.684 8.143 -5.426 1.00 92.94 83 LYS A N 1
ATOM 602 C CA . LYS A 1 83 ? 1.896 9.487 -5.993 1.00 92.94 83 LYS A CA 1
ATOM 603 C C . LYS A 1 83 ? 0.825 9.888 -7.008 1.00 92.94 83 LYS A C 1
ATOM 605 O O . LYS A 1 83 ? 0.635 11.076 -7.257 1.00 92.94 83 LYS A O 1
ATOM 610 N N . GLN A 1 84 ? 0.192 8.908 -7.649 1.00 90.38 84 GLN A N 1
ATOM 611 C CA . GLN A 1 84 ? -0.792 9.108 -8.716 1.00 90.38 84 GLN A CA 1
ATOM 612 C C . GLN A 1 84 ? -2.221 8.902 -8.215 1.00 90.38 84 GLN A C 1
ATOM 614 O O . GLN A 1 84 ? -3.135 9.593 -8.660 1.00 90.38 84 GLN A O 1
ATOM 619 N N . TYR A 1 85 ? -2.394 7.972 -7.278 1.00 89.44 85 TYR A N 1
ATOM 620 C CA . TYR A 1 85 ? -3.674 7.572 -6.718 1.00 89.44 85 TYR A CA 1
ATOM 621 C C . TYR A 1 85 ? -3.601 7.681 -5.193 1.00 89.44 85 TYR A C 1
ATOM 623 O O . TYR A 1 85 ? -3.023 6.796 -4.556 1.00 89.44 85 TYR A O 1
ATOM 631 N N . PRO A 1 86 ? -4.158 8.755 -4.602 1.00 90.25 86 PRO A N 1
ATOM 632 C CA . PRO A 1 86 ? -4.190 8.914 -3.154 1.00 90.25 86 PRO A CA 1
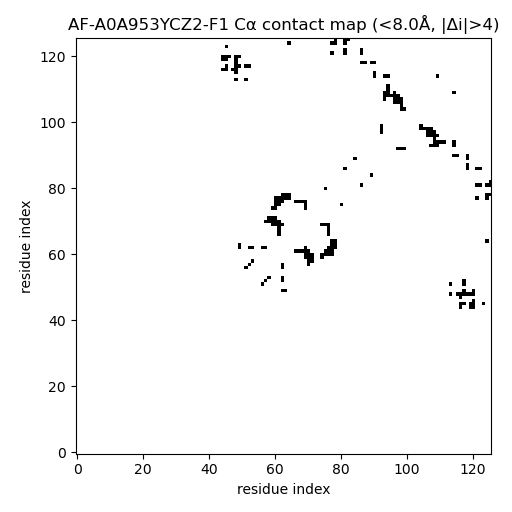ATOM 633 C C . PRO A 1 86 ? -4.824 7.684 -2.489 1.00 90.25 86 PRO A C 1
ATOM 635 O O . PRO A 1 86 ? -5.870 7.229 -2.969 1.00 90.25 86 PRO A O 1
ATOM 638 N N . PRO A 1 87 ? -4.245 7.140 -1.403 1.00 91.25 87 PRO A N 1
ATOM 639 C CA . PRO A 1 87 ? -4.753 5.935 -0.750 1.00 91.25 87 PRO A CA 1
ATOM 640 C C . PRO A 1 87 ? -6.248 5.995 -0.403 1.00 91.25 87 PRO A C 1
ATOM 642 O O . PRO A 1 87 ? -6.950 5.000 -0.541 1.00 91.25 87 PRO A O 1
ATOM 645 N N . GLU A 1 88 ? -6.785 7.159 -0.032 1.00 88.06 88 GLU A N 1
ATOM 646 C CA . GLU A 1 88 ? -8.218 7.337 0.240 1.00 88.06 88 GLU A CA 1
ATOM 647 C C . GLU A 1 88 ? -9.102 7.006 -0.965 1.00 88.06 88 GLU A C 1
ATOM 649 O O . GLU A 1 88 ? -10.186 6.456 -0.791 1.00 88.06 88 GLU A O 1
ATOM 654 N N . GLN A 1 89 ? -8.642 7.317 -2.178 1.00 88.06 89 GLN A N 1
ATOM 655 C CA . GLN A 1 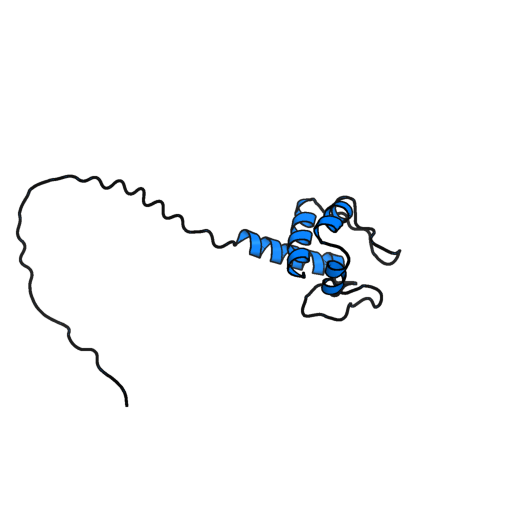89 ? -9.378 7.042 -3.415 1.00 88.06 89 GLN A CA 1
ATOM 656 C C . GLN A 1 89 ? -9.288 5.569 -3.825 1.00 88.06 89 GLN A C 1
ATOM 658 O O . GLN A 1 89 ? -10.107 5.099 -4.608 1.00 88.06 89 GLN A O 1
ATOM 663 N N . LEU A 1 90 ? -8.306 4.835 -3.297 1.00 88.69 90 LEU A N 1
ATOM 664 C CA . LEU A 1 90 ? -8.159 3.401 -3.534 1.00 88.69 90 LEU A CA 1
ATOM 665 C C . LEU A 1 90 ? -9.062 2.565 -2.621 1.00 88.69 90 LEU A C 1
ATOM 667 O O . LEU A 1 90 ? -9.314 1.410 -2.944 1.00 88.69 90 LEU A O 1
ATOM 671 N N . SER A 1 91 ? -9.558 3.131 -1.516 1.00 87.56 91 SER A N 1
ATOM 672 C CA . SER A 1 91 ? -10.355 2.404 -0.519 1.00 87.56 91 SER A CA 1
ATOM 673 C C . SER A 1 91 ? -11.621 1.793 -1.122 1.00 87.56 91 SER A C 1
ATOM 675 O O . SER A 1 91 ? -11.8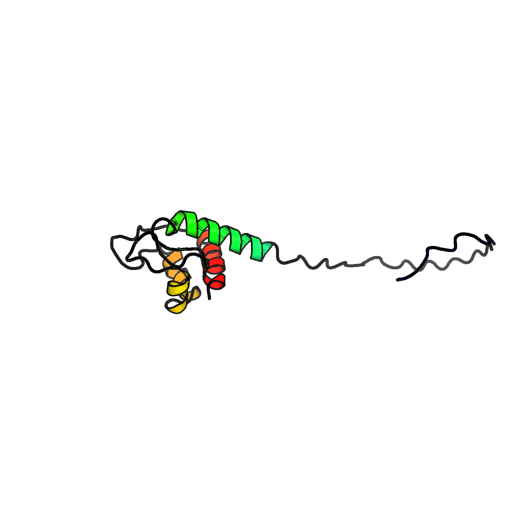25 0.589 -1.030 1.00 87.56 91 SER A O 1
ATOM 677 N N . GLU A 1 92 ? -12.420 2.593 -1.833 1.00 85.06 92 GLU A N 1
ATOM 678 C CA . GLU A 1 92 ? -13.660 2.125 -2.470 1.00 85.06 92 GLU A CA 1
ATOM 679 C C . GLU A 1 92 ? -13.387 1.019 -3.499 1.00 85.06 92 GLU A C 1
ATOM 681 O O . GLU A 1 92 ? -13.996 -0.047 -3.443 1.00 85.06 92 GLU A O 1
ATOM 686 N N . ALA A 1 93 ? -12.389 1.215 -4.366 1.00 85.19 93 ALA A N 1
ATOM 687 C CA . ALA A 1 93 ? -11.996 0.218 -5.361 1.00 85.19 93 ALA A CA 1
ATOM 688 C C . ALA A 1 93 ? -11.458 -1.083 -4.734 1.00 85.19 93 ALA A C 1
ATOM 690 O O . ALA A 1 93 ? -11.638 -2.163 -5.292 1.00 85.19 93 ALA A O 1
ATOM 691 N N . LEU A 1 94 ? -10.784 -1.001 -3.584 1.00 89.12 94 LEU A N 1
ATOM 692 C CA . LEU A 1 94 ? -10.321 -2.171 -2.838 1.00 89.12 94 LEU A CA 1
ATOM 693 C C . LEU A 1 94 ? -11.485 -2.906 -2.158 1.00 89.12 94 LEU A C 1
ATOM 695 O O . LEU A 1 94 ? -11.487 -4.137 -2.155 1.00 89.12 94 LEU A O 1
ATOM 699 N N . SER A 1 95 ? -12.472 -2.179 -1.631 1.00 86.56 95 SER A N 1
ATOM 700 C CA . SER A 1 95 ? -13.658 -2.750 -0.981 1.00 86.56 95 SER A CA 1
ATOM 701 C C . SER A 1 95 ? -14.603 -3.438 -1.963 1.00 86.56 95 SER A C 1
ATOM 703 O O . SER A 1 95 ? -15.122 -4.514 -1.672 1.00 86.56 95 SER A O 1
ATOM 705 N N . GLU A 1 96 ? -14.818 -2.854 -3.142 1.00 83.06 96 GLU A N 1
ATOM 706 C CA . GLU A 1 96 ? -15.716 -3.424 -4.156 1.00 83.06 96 GLU A CA 1
ATOM 707 C C . GLU A 1 96 ? -15.095 -4.597 -4.927 1.00 83.06 96 GLU A C 1
ATOM 709 O O . GLU A 1 96 ? -15.818 -5.378 -5.544 1.00 83.06 96 GLU A O 1
ATOM 714 N N . GLY A 1 97 ? -13.776 -4.767 -4.837 1.00 69.12 97 GLY A N 1
ATOM 715 C CA . GLY A 1 97 ? -13.019 -5.758 -5.590 1.00 69.12 97 GLY A CA 1
ATOM 716 C C . GLY A 1 97 ? -12.100 -5.072 -6.592 1.00 69.12 97 GLY A C 1
ATOM 717 O O . GLY A 1 97 ? -12.539 -4.441 -7.556 1.00 69.12 97 GLY A O 1
ATOM 718 N N . ILE A 1 98 ? -10.790 -5.182 -6.364 1.00 66.81 98 ILE A N 1
ATOM 719 C CA . ILE A 1 98 ? -9.817 -4.434 -7.157 1.00 66.81 98 ILE A CA 1
ATOM 720 C C . ILE A 1 98 ? -9.568 -5.123 -8.508 1.00 66.81 98 ILE A C 1
ATOM 722 O O . ILE A 1 98 ? -8.835 -6.101 -8.611 1.00 66.81 98 ILE A O 1
ATOM 726 N N . MET A 1 99 ? -10.150 -4.575 -9.572 1.00 62.72 99 MET A N 1
ATOM 727 C CA . MET A 1 99 ? -9.770 -4.822 -10.972 1.00 62.72 99 MET A CA 1
ATOM 728 C C . MET A 1 99 ? -9.090 -3.568 -11.533 1.00 62.72 99 MET A C 1
ATOM 730 O O . MET A 1 99 ? -9.525 -2.957 -12.510 1.00 62.72 99 MET A O 1
ATOM 734 N N . VAL A 1 100 ? -8.033 -3.100 -10.868 1.00 60.62 100 VAL A N 1
ATOM 735 C CA . VAL A 1 100 ? -7.363 -1.859 -11.275 1.00 60.62 100 VAL A CA 1
ATOM 736 C C . VAL A 1 100 ? -6.351 -2.172 -12.375 1.00 60.62 100 VAL A C 1
ATOM 738 O O . VAL A 1 100 ? -5.164 -2.349 -12.141 1.00 60.62 100 VAL A O 1
ATOM 741 N N . GLY A 1 101 ? -6.833 -2.188 -13.618 1.00 59.19 101 GLY A N 1
ATOM 742 C CA . GLY A 1 101 ? -6.066 -1.577 -14.705 1.00 59.19 101 GLY A CA 1
ATOM 743 C C . GLY A 1 101 ? -5.667 -2.437 -15.901 1.00 59.19 101 GLY A C 1
ATOM 744 O O . GLY A 1 101 ? -5.183 -1.847 -16.863 1.00 59.19 101 GLY A O 1
ATOM 745 N N . HIS A 1 102 ? -5.859 -3.762 -15.899 1.00 69.44 102 HIS A N 1
ATOM 746 C CA . HIS A 1 102 ? -5.674 -4.630 -17.081 1.00 69.44 102 HIS A CA 1
ATOM 747 C C . HIS A 1 102 ? -5.928 -6.113 -16.753 1.00 69.44 102 HIS A C 1
ATOM 749 O O . HIS A 1 102 ? -5.871 -6.513 -15.594 1.00 69.44 102 HIS A O 1
ATOM 755 N N . GLU A 1 103 ? -6.084 -6.948 -17.784 1.00 78.50 103 GLU A N 1
ATOM 756 C CA . GLU A 1 103 ? -6.304 -8.403 -17.673 1.00 78.50 103 GLU A CA 1
ATOM 757 C C . GLU A 1 103 ? -5.231 -9.172 -16.873 1.00 78.50 103 GLU A C 1
ATOM 759 O O . GLU A 1 103 ? -5.538 -10.207 -16.290 1.00 78.50 103 GLU A O 1
ATOM 764 N N . ASP A 1 104 ? -3.995 -8.658 -16.794 1.00 84.25 104 ASP A N 1
ATOM 765 C CA . ASP A 1 104 ? -2.898 -9.316 -16.063 1.00 84.25 104 ASP A CA 1
ATOM 766 C C . ASP A 1 104 ? -3.014 -9.167 -14.525 1.00 84.25 104 ASP A C 1
ATOM 768 O O . ASP A 1 104 ? -2.295 -9.843 -13.786 1.00 84.25 104 ASP A O 1
ATOM 772 N N . MET A 1 105 ? -3.870 -8.265 -14.018 1.00 89.62 105 MET A N 1
ATOM 773 C CA . MET A 1 105 ? -4.047 -8.054 -12.578 1.00 89.62 105 MET A CA 1
ATOM 774 C C . MET A 1 105 ? -5.237 -8.888 -12.091 1.00 89.62 105 MET A C 1
ATOM 776 O O . MET A 1 105 ? -6.357 -8.653 -12.545 1.00 89.62 1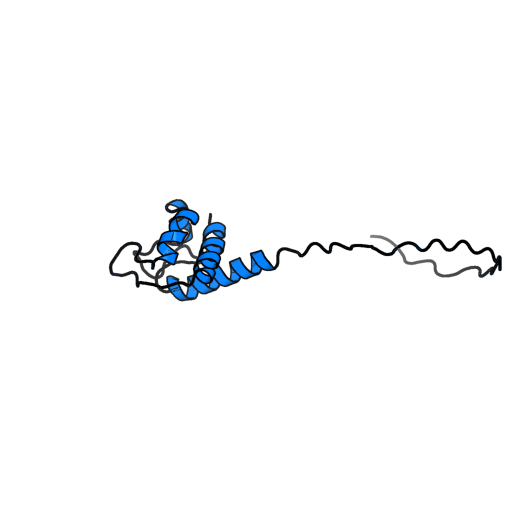05 MET A O 1
ATOM 780 N N . PRO A 1 106 ? -5.023 -9.856 -11.184 1.00 87.06 106 PRO A N 1
ATOM 781 C CA . PRO A 1 106 ? -6.110 -10.669 -10.662 1.00 87.06 106 PRO A CA 1
ATOM 782 C C . PRO A 1 106 ? -7.079 -9.825 -9.834 1.00 87.06 106 PRO A C 1
ATOM 784 O O . PRO A 1 106 ? -6.687 -8.872 -9.162 1.00 87.06 106 PRO A O 1
ATOM 787 N N . GLU A 1 107 ? -8.340 -10.235 -9.848 1.00 85.69 107 GLU A N 1
ATOM 788 C CA . GLU A 1 107 ? -9.362 -9.684 -8.971 1.00 85.69 107 GLU A CA 1
ATOM 789 C C . GLU A 1 107 ? -9.166 -10.218 -7.547 1.00 85.69 107 GLU A C 1
ATOM 791 O O . GLU A 1 107 ? -9.019 -11.426 -7.324 1.00 85.69 107 GLU A O 1
ATOM 796 N N . PHE A 1 108 ? -9.166 -9.315 -6.570 1.00 86.38 108 PHE A N 1
ATOM 797 C CA . PHE A 1 108 ? -9.129 -9.669 -5.156 1.00 86.38 108 PHE A CA 1
ATOM 798 C C . PHE A 1 108 ? -10.373 -9.152 -4.455 1.00 86.38 108 PHE A C 1
ATOM 800 O O . PHE A 1 108 ? -10.694 -7.972 -4.565 1.00 86.38 108 PHE A O 1
ATOM 807 N N . GLN A 1 109 ? -11.002 -10.018 -3.662 1.00 89.31 109 GLN A N 1
ATOM 808 C CA . GLN A 1 109 ? -11.950 -9.592 -2.645 1.00 89.31 109 GLN A CA 1
ATOM 809 C C . GLN A 1 109 ? -11.204 -9.420 -1.322 1.00 89.31 109 GLN A C 1
ATOM 811 O O . GLN A 1 109 ? -10.589 -10.373 -0.829 1.00 89.31 109 GLN A O 1
ATOM 816 N N . PHE A 1 110 ? -11.269 -8.217 -0.763 1.00 91.81 110 PHE A N 1
ATOM 817 C CA . PHE A 1 110 ? -10.787 -7.906 0.577 1.00 91.81 110 PHE A CA 1
ATOM 818 C C . PHE A 1 110 ? -11.979 -7.725 1.517 1.00 91.81 110 PHE A C 1
ATOM 820 O O . PHE A 1 110 ? -13.047 -7.280 1.100 1.00 91.81 110 PHE A O 1
ATOM 827 N N . SER A 1 111 ? -11.806 -8.089 2.782 1.00 94.12 111 SER A N 1
ATOM 828 C CA . SER A 1 111 ? -12.696 -7.644 3.856 1.00 94.12 111 SER A CA 1
ATOM 829 C C . SER A 1 111 ? -12.422 -6.182 4.211 1.00 94.12 111 SER A C 1
ATOM 831 O O . SER A 1 111 ? -11.309 -5.700 4.009 1.00 94.12 111 SER A O 1
ATOM 833 N N . ASP A 1 112 ? -13.395 -5.491 4.805 1.00 93.31 112 ASP A N 1
ATOM 834 C CA . ASP A 1 112 ? -13.236 -4.089 5.229 1.00 93.31 112 ASP A CA 1
ATOM 835 C C . ASP A 1 112 ? -11.980 -3.880 6.097 1.00 93.31 112 ASP A C 1
ATOM 837 O O . ASP A 1 112 ? -11.220 -2.936 5.904 1.00 93.31 112 ASP A O 1
ATOM 841 N N . GLU A 1 113 ? -11.693 -4.825 6.996 1.00 95.06 113 GLU A N 1
ATOM 842 C CA . GLU A 1 113 ? -10.518 -4.775 7.871 1.00 95.06 113 GLU A CA 1
ATOM 843 C C . GLU A 1 113 ? -9.193 -4.964 7.104 1.00 95.06 113 GLU A C 1
ATOM 845 O O . GLU A 1 113 ? -8.161 -4.387 7.452 1.00 95.06 113 GLU A O 1
ATOM 850 N N . GLU A 1 114 ? -9.192 -5.772 6.042 1.00 95.62 114 GLU A N 1
ATOM 851 C CA . GLU A 1 114 ? -8.049 -5.905 5.134 1.00 95.62 114 GLU A CA 1
ATOM 852 C C . GLU A 1 114 ? -7.839 -4.635 4.304 1.00 95.62 114 GLU A C 1
ATOM 854 O O . GLU A 1 114 ? -6.692 -4.217 4.126 1.00 95.62 114 GLU A O 1
ATOM 859 N N . VAL A 1 115 ? -8.922 -4.002 3.841 1.00 95.06 115 VAL A N 1
ATOM 860 C CA . VAL A 1 115 ? -8.860 -2.715 3.138 1.00 95.06 115 VAL A CA 1
ATOM 861 C C . VAL A 1 115 ? -8.262 -1.653 4.049 1.00 95.06 115 VAL A C 1
ATOM 863 O O . VAL A 1 115 ? -7.277 -1.026 3.667 1.00 95.06 115 VAL A O 1
ATOM 866 N N . ASP A 1 116 ? -8.764 -1.507 5.275 1.00 95.25 116 ASP A N 1
ATOM 867 C CA . ASP A 1 116 ? -8.251 -0.531 6.239 1.00 95.25 116 ASP A CA 1
ATOM 868 C C . ASP A 1 116 ? -6.742 -0.697 6.467 1.00 95.25 116 ASP A C 1
ATOM 870 O O . ASP A 1 116 ? -5.980 0.271 6.391 1.00 95.25 116 ASP A O 1
ATOM 874 N N . ARG A 1 117 ? -6.275 -1.935 6.658 1.00 96.81 117 ARG A N 1
ATOM 875 C CA . ARG A 1 117 ? -4.843 -2.248 6.798 1.00 96.81 117 ARG A CA 1
ATOM 876 C C . ARG A 1 117 ? -4.037 -1.888 5.558 1.00 96.81 117 ARG A C 1
ATOM 878 O O . ARG A 1 117 ? -2.955 -1.310 5.681 1.00 96.81 117 ARG A O 1
ATOM 885 N N . LEU A 1 118 ? -4.534 -2.224 4.366 1.00 95.94 118 LEU A N 1
ATOM 886 C CA . LEU A 1 118 ? -3.883 -1.855 3.107 1.00 95.94 118 LEU A CA 1
ATOM 887 C C . LEU A 1 118 ? -3.783 -0.340 2.972 1.00 95.94 118 LEU A C 1
ATOM 889 O O . LEU A 1 118 ? -2.711 0.160 2.645 1.00 95.94 118 LEU A O 1
ATOM 893 N N . ILE A 1 119 ? -4.854 0.391 3.276 1.00 95.50 119 ILE A N 1
ATOM 894 C CA . ILE A 1 119 ? -4.867 1.851 3.224 1.00 95.50 119 ILE A CA 1
ATOM 895 C C . ILE A 1 119 ? -3.875 2.443 4.225 1.00 95.50 119 ILE A C 1
ATOM 897 O O . ILE A 1 119 ? -3.093 3.315 3.847 1.00 95.50 119 ILE A O 1
ATOM 901 N N . VAL A 1 120 ? -3.835 1.953 5.467 1.00 96.88 120 VAL A N 1
ATOM 902 C CA . VAL A 1 120 ? -2.838 2.373 6.469 1.00 96.88 120 VAL A CA 1
ATOM 903 C C . VAL A 1 120 ? -1.418 2.176 5.939 1.00 96.88 120 VAL A C 1
ATOM 905 O O . VAL A 1 120 ? -0.577 3.068 6.065 1.00 96.88 120 VAL A O 1
ATOM 908 N N . TYR A 1 121 ? -1.141 1.034 5.308 1.00 97.62 121 TYR A N 1
ATOM 909 C CA . TYR A 1 121 ? 0.172 0.781 4.734 1.00 97.62 121 TYR A CA 1
ATOM 910 C C . TYR A 1 121 ? 0.475 1.672 3.521 1.00 97.62 121 TYR A C 1
ATOM 912 O O . TYR A 1 121 ? 1.556 2.256 3.464 1.00 97.62 121 TYR A O 1
ATOM 920 N N . LEU A 1 122 ? -0.458 1.836 2.582 1.00 95.75 122 LEU A N 1
ATOM 921 C CA . LEU A 1 122 ? -0.279 2.684 1.399 1.00 95.75 122 LEU A CA 1
ATOM 922 C C . LEU A 1 122 ? -0.006 4.142 1.787 1.00 95.75 122 LEU A C 1
ATOM 924 O O . LEU A 1 122 ? 0.902 4.753 1.232 1.00 95.75 122 LEU A O 1
ATOM 928 N N . LYS A 1 123 ? -0.689 4.666 2.808 1.00 95.38 123 LYS A N 1
ATOM 929 C CA . LYS A 1 123 ? -0.411 5.998 3.376 1.00 95.38 123 LYS A CA 1
ATOM 930 C C . LYS A 1 123 ? 1.011 6.145 3.901 1.00 95.38 123 LYS A C 1
ATOM 932 O O . LYS A 1 123 ? 1.605 7.209 3.805 1.00 95.38 123 LYS A O 1
ATOM 937 N N . SER A 1 124 ? 1.600 5.074 4.430 1.00 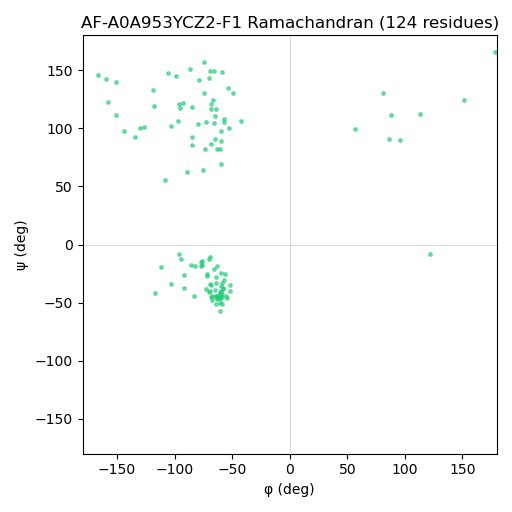95.50 124 SER A N 1
ATOM 938 C CA . SER A 1 124 ? 2.992 5.112 4.899 1.00 95.50 124 SER A CA 1
ATOM 939 C C . SER A 1 124 ? 4.028 5.233 3.770 1.00 95.50 124 SER A C 1
ATOM 941 O O . SER A 1 124 ? 5.213 5.452 4.043 1.00 95.50 124 SER A O 1
ATOM 943 N N . LEU A 1 125 ? 3.602 5.064 2.512 1.00 94.62 125 LEU A N 1
ATOM 944 C CA . LEU A 1 125 ? 4.453 5.143 1.325 1.00 94.62 125 LEU A CA 1
ATOM 945 C C . LEU A 1 125 ? 4.434 6.514 0.643 1.00 94.62 125 LEU A C 1
ATOM 947 O O . LEU A 1 125 ? 5.242 6.708 -0.269 1.00 94.62 125 LEU A O 1
ATOM 951 N N . GLU A 1 126 ? 3.556 7.423 1.075 1.00 88.25 126 GLU A N 1
ATOM 952 C CA . GLU A 1 126 ? 3.535 8.821 0.624 1.00 88.25 126 GLU A CA 1
ATOM 953 C C . GLU A 1 126 ? 4.876 9.549 0.869 1.00 88.25 126 GLU A C 1
ATOM 955 O O . GLU A 1 126 ? 5.655 9.169 1.786 1.00 88.25 126 GLU A O 1
#

Secondary structure (DSSP, 8-state):
--------------------------------------SHHHHHHHHHHHHHHHHHHTTTS--STT--S-SSTTSPPHHHHTTTS-HHHHHHHHHH-B--SSTTSPPB---HHHHHHHHHHHHTT-

Sequence (126 aa):
MTHANRKIWNGRGSAMKAGLLALALVTCACESREEARADDGGTRELGAGRMLARERCGACHAVDKETAVSPHGKAPPFAEIVKQYPPEQLSEALSEGIMVGHEDMPEFQFSDEEVDRLIVYLKSLE

Mean predicted aligned error: 14.44 Å

Radius of gyration: 29.43 Å; Cα contacts (8 Å, |Δi|>4): 114; chains: 1; bounding box: 59×25×87 Å